Protein AF-A0A953QVL2-F1 (afdb_monomer)

pLDDT: mean 88.39, std 11.57, range [42.38, 97.12]

Structure (mmCIF, N/CA/C/O backbone):
data_AF-A0A953QVL2-F1
#
_entry.id   AF-A0A953QVL2-F1
#
loop_
_atom_site.group_PDB
_atom_site.id
_atom_site.type_symbol
_atom_site.label_atom_id
_atom_site.label_alt_id
_atom_site.label_comp_id
_atom_site.label_asym_id
_atom_site.label_entity_id
_atom_site.label_seq_id
_atom_site.pdbx_PDB_ins_code
_atom_site.Cartn_x
_atom_site.Cartn_y
_atom_site.Cartn_z
_atom_site.occupancy
_atom_site.B_iso_or_equiv
_atom_site.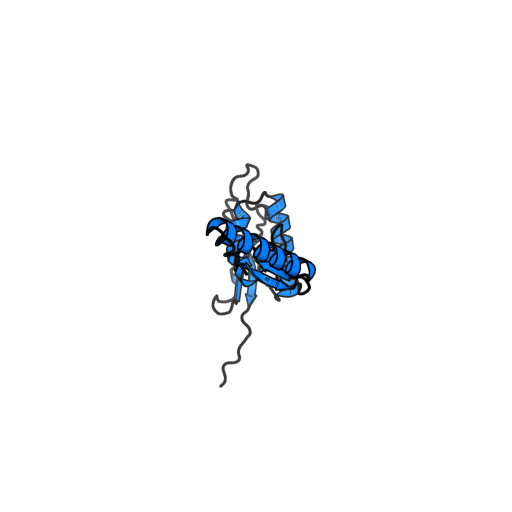auth_seq_id
_atom_site.auth_comp_id
_atom_site.auth_asym_id
_atom_site.auth_atom_id
_atom_site.pdbx_PDB_model_num
ATOM 1 N N . MET A 1 1 ? 40.353 -3.132 -51.275 1.00 43.53 1 MET A N 1
ATOM 2 C CA . MET A 1 1 ? 39.238 -3.347 -50.331 1.00 43.53 1 MET A CA 1
ATOM 3 C C . MET A 1 1 ? 39.776 -3.071 -48.944 1.00 43.53 1 MET A C 1
ATOM 5 O O . MET A 1 1 ? 40.527 -3.889 -48.435 1.00 43.53 1 MET A O 1
ATOM 9 N N . VAL A 1 2 ? 39.510 -1.884 -48.403 1.00 47.72 2 VAL A N 1
ATOM 10 C CA . VAL A 1 2 ? 39.858 -1.557 -47.016 1.00 47.72 2 VAL A CA 1
ATOM 11 C C . VAL A 1 2 ? 38.658 -1.982 -46.181 1.00 47.72 2 VAL A C 1
ATOM 13 O O . VAL A 1 2 ? 37.562 -1.467 -46.386 1.00 47.72 2 VAL A O 1
ATOM 16 N N . LEU A 1 3 ? 38.850 -2.996 -45.342 1.00 50.50 3 LEU A N 1
ATOM 17 C CA . LEU A 1 3 ? 37.897 -3.368 -44.304 1.00 50.50 3 LEU A CA 1
ATOM 18 C C . LEU A 1 3 ? 37.939 -2.235 -43.280 1.00 50.50 3 LEU A C 1
ATOM 20 O O . LEU A 1 3 ? 38.948 -2.060 -42.603 1.00 50.50 3 LEU A O 1
ATOM 24 N N . SER A 1 4 ? 36.905 -1.399 -43.264 1.00 49.31 4 SER A N 1
ATOM 25 C CA . SER A 1 4 ? 36.760 -0.358 -42.254 1.00 49.31 4 SER A CA 1
ATOM 26 C C . SER A 1 4 ? 36.589 -1.030 -40.893 1.00 49.31 4 SER A C 1
ATOM 28 O O . SER A 1 4 ? 35.556 -1.652 -40.652 1.00 49.31 4 SER A O 1
ATOM 30 N N . ASP A 1 5 ? 37.597 -0.911 -40.028 1.00 52.38 5 ASP A N 1
ATOM 31 C CA . ASP A 1 5 ? 37.420 -1.081 -38.586 1.00 52.38 5 ASP A CA 1
ATOM 32 C C . ASP A 1 5 ? 36.458 0.021 -38.136 1.00 52.38 5 ASP A C 1
ATOM 34 O O . ASP A 1 5 ? 36.808 1.206 -38.131 1.00 52.38 5 ASP A O 1
ATOM 38 N N . GLU A 1 6 ? 35.210 -0.340 -37.835 1.00 59.34 6 GLU A N 1
ATOM 39 C CA . GLU A 1 6 ? 34.336 0.581 -37.119 1.00 59.34 6 GLU A CA 1
ATOM 40 C C . GLU A 1 6 ? 34.960 0.838 -35.742 1.00 59.34 6 GLU A C 1
ATOM 42 O O . GLU A 1 6 ? 35.303 -0.124 -35.050 1.00 59.34 6 GLU A O 1
ATOM 47 N N . PRO A 1 7 ? 35.133 2.106 -35.325 1.00 63.28 7 PRO A N 1
ATOM 48 C CA . PRO A 1 7 ? 35.696 2.405 -34.019 1.00 63.28 7 PRO A CA 1
ATOM 49 C C . PRO A 1 7 ? 34.829 1.748 -32.943 1.00 63.28 7 PRO A C 1
ATOM 51 O O . PRO A 1 7 ? 33.617 1.977 -32.885 1.00 63.28 7 PRO A O 1
ATOM 54 N N . GLU A 1 8 ? 35.445 0.907 -32.109 1.00 70.00 8 GLU A N 1
ATOM 55 C CA . GLU A 1 8 ? 34.760 0.282 -30.982 1.00 70.00 8 GLU A CA 1
ATOM 56 C C . GLU A 1 8 ? 34.130 1.380 -30.121 1.00 70.00 8 GLU A C 1
ATOM 58 O O . GLU A 1 8 ? 34.822 2.234 -29.564 1.00 70.00 8 GLU A O 1
ATOM 63 N N . LYS A 1 9 ? 32.793 1.373 -30.046 1.00 72.69 9 LYS A N 1
ATOM 64 C CA . LYS A 1 9 ? 32.033 2.320 -29.225 1.00 72.69 9 LYS A CA 1
ATOM 65 C C . LYS A 1 9 ? 32.580 2.312 -27.809 1.00 72.69 9 LYS A C 1
ATOM 67 O O . LYS A 1 9 ? 32.781 1.237 -27.228 1.00 72.69 9 LYS A O 1
ATOM 72 N N . SER A 1 10 ? 32.762 3.505 -27.249 1.00 87.69 10 SER A N 1
ATOM 73 C CA . SER A 1 10 ? 33.239 3.640 -25.877 1.00 87.69 10 SER A CA 1
ATOM 74 C C . SER A 1 10 ? 32.301 2.895 -24.920 1.00 87.69 10 SER A C 1
ATOM 76 O O . SER A 1 10 ? 31.115 2.686 -25.201 1.00 87.69 10 SER A O 1
ATOM 78 N N . VAL A 1 11 ? 32.831 2.450 -23.780 1.00 89.69 11 VAL A N 1
ATOM 79 C CA . VAL A 1 11 ? 32.036 1.730 -22.771 1.00 89.69 11 VAL A CA 1
ATOM 80 C C . VAL A 1 11 ? 30.793 2.536 -22.374 1.00 89.69 11 VAL A C 1
ATOM 82 O O . VAL A 1 11 ? 29.708 1.964 -22.266 1.00 89.69 11 VAL A O 1
ATOM 85 N N . ASP A 1 12 ? 30.924 3.859 -22.275 1.00 91.88 12 ASP A N 1
ATOM 86 C CA . ASP A 1 12 ? 29.830 4.773 -21.939 1.00 91.88 12 ASP A CA 1
ATOM 87 C C . ASP A 1 12 ? 28.765 4.843 -23.041 1.00 91.88 12 ASP A C 1
ATOM 89 O O . ASP A 1 12 ? 27.567 4.798 -22.762 1.00 91.88 12 ASP A O 1
ATOM 93 N N . GLU A 1 13 ? 29.169 4.881 -24.313 1.00 92.44 13 GLU A N 1
ATOM 94 C CA . GLU A 1 13 ? 28.233 4.852 -25.442 1.00 92.44 13 GLU A CA 1
ATOM 95 C C . GLU A 1 13 ? 27.455 3.536 -25.504 1.00 92.44 13 GLU A C 1
ATOM 97 O O . GLU A 1 13 ? 26.256 3.523 -25.812 1.00 92.44 13 GLU A O 1
ATOM 102 N N . ARG A 1 14 ? 28.127 2.422 -25.198 1.00 93.38 14 ARG A N 1
ATOM 103 C CA . ARG A 1 14 ? 27.502 1.099 -25.121 1.00 93.38 14 ARG A CA 1
ATOM 104 C C . ARG A 1 14 ? 26.505 1.034 -23.970 1.00 93.38 14 ARG A C 1
ATOM 106 O O . ARG A 1 14 ? 25.386 0.572 -24.189 1.00 93.38 14 ARG A O 1
ATOM 113 N N . LEU A 1 15 ? 26.877 1.531 -22.790 1.00 95.31 15 LEU A N 1
ATOM 114 C CA . LEU A 1 15 ? 25.992 1.597 -21.628 1.00 95.31 15 LEU A CA 1
ATOM 115 C C . LEU A 1 15 ? 24.753 2.445 -21.932 1.00 95.31 15 LEU A C 1
ATOM 117 O O . LEU A 1 15 ? 23.635 1.948 -21.827 1.00 95.31 15 LEU A O 1
ATOM 121 N N . ALA A 1 16 ? 24.945 3.664 -22.438 1.00 94.50 16 ALA A N 1
ATOM 122 C CA . ALA A 1 16 ? 23.847 4.558 -22.793 1.00 94.50 16 ALA A CA 1
ATOM 123 C C . ALA A 1 16 ? 22.928 3.955 -23.873 1.00 94.50 16 ALA A C 1
ATOM 125 O O . ALA A 1 16 ? 21.716 4.179 -23.881 1.00 94.50 16 ALA A O 1
ATOM 126 N N . SER A 1 17 ? 23.482 3.175 -24.807 1.00 94.56 17 SER A N 1
ATOM 127 C CA . SER A 1 17 ? 22.683 2.452 -25.800 1.00 94.56 17 SER A CA 1
ATOM 128 C C . SER A 1 17 ? 21.839 1.340 -25.175 1.00 94.56 17 SER A C 1
ATOM 130 O O . SER A 1 17 ? 20.688 1.162 -25.579 1.00 94.56 17 SER A O 1
ATOM 132 N N . ILE A 1 18 ? 22.389 0.597 -24.212 1.00 96.31 18 ILE A N 1
ATOM 133 C CA . ILE A 1 18 ? 21.668 -0.457 -23.487 1.00 96.31 18 ILE A CA 1
ATOM 134 C C . ILE A 1 18 ? 20.555 0.156 -22.634 1.00 96.31 18 ILE A C 1
ATOM 136 O O . ILE A 1 18 ? 19.426 -0.326 -22.688 1.00 96.31 18 ILE A O 1
ATOM 140 N N . GLU A 1 19 ? 20.836 1.242 -21.914 1.00 96.06 19 GLU A N 1
ATOM 141 C CA . GLU A 1 19 ? 19.848 1.963 -21.103 1.00 96.06 19 GLU A CA 1
ATOM 142 C C . GLU A 1 19 ? 18.660 2.426 -21.950 1.00 96.06 19 GLU A C 1
ATOM 144 O O . GLU A 1 19 ? 17.512 2.128 -21.621 1.00 96.06 19 GLU A O 1
ATOM 149 N N . ARG A 1 20 ? 18.916 3.062 -23.104 1.00 96.44 20 ARG A N 1
ATOM 150 C CA . ARG A 1 20 ? 17.849 3.459 -24.040 1.00 96.44 20 ARG A CA 1
ATOM 151 C C . ARG A 1 20 ? 17.048 2.265 -24.556 1.00 96.44 20 ARG A C 1
ATOM 153 O O . ARG A 1 20 ? 15.825 2.351 -24.652 1.00 96.44 20 ARG A O 1
ATOM 160 N N . GLY A 1 21 ? 17.719 1.165 -24.895 1.00 96.50 21 GLY A N 1
ATOM 161 C CA . GLY A 1 21 ? 17.053 -0.059 -25.343 1.00 96.50 21 GLY A CA 1
ATOM 162 C C . GLY A 1 21 ? 16.140 -0.643 -24.265 1.00 96.50 21 GLY A C 1
ATOM 163 O O . GLY A 1 21 ? 15.003 -1.020 -24.546 1.00 96.50 21 GLY A O 1
ATOM 164 N N . LEU A 1 22 ? 16.605 -0.654 -23.018 1.00 94.69 22 LEU A N 1
ATOM 165 C CA . LEU A 1 22 ? 15.849 -1.138 -21.871 1.00 94.69 22 LEU A CA 1
ATOM 166 C C . LEU A 1 22 ? 14.631 -0.251 -21.584 1.00 94.69 22 LEU A C 1
ATOM 168 O O . LEU A 1 22 ? 13.534 -0.778 -21.414 1.00 94.69 22 LEU A O 1
ATOM 172 N N . GLU A 1 23 ? 14.778 1.074 -21.617 1.00 94.62 23 GLU A N 1
ATOM 173 C CA . GLU A 1 23 ? 13.644 1.997 -21.469 1.00 94.62 23 GLU A CA 1
ATOM 174 C C . GLU A 1 23 ? 12.617 1.851 -22.601 1.00 94.62 23 GLU A C 1
ATOM 176 O O . GLU A 1 23 ? 11.410 1.866 -22.350 1.00 94.62 23 GLU A O 1
ATOM 181 N N . HIS A 1 24 ? 13.062 1.608 -23.837 1.00 95.94 24 HIS A N 1
ATOM 182 C CA . HIS A 1 24 ? 12.155 1.326 -24.950 1.00 95.94 24 HIS A CA 1
ATOM 183 C C . HIS A 1 24 ? 11.352 0.034 -24.730 1.00 95.94 24 HIS A C 1
ATOM 185 O O . HIS A 1 24 ? 10.136 0.014 -24.936 1.00 95.94 24 HIS A O 1
ATOM 191 N N . LEU A 1 25 ? 12.002 -1.034 -24.254 1.00 94.81 25 LEU A N 1
ATOM 192 C CA . LEU A 1 25 ? 11.326 -2.290 -23.919 1.00 94.81 25 LEU A CA 1
ATOM 193 C C . LEU A 1 25 ? 10.319 -2.109 -22.775 1.00 94.81 25 LEU A C 1
ATOM 195 O O . LEU A 1 25 ? 9.194 -2.602 -22.872 1.00 94.81 25 LEU A O 1
ATOM 199 N N . LYS A 1 26 ? 10.677 -1.360 -21.723 1.00 92.81 26 LYS A N 1
ATOM 200 C CA . LYS A 1 26 ? 9.756 -1.019 -20.625 1.00 92.81 26 LYS A CA 1
ATOM 201 C C . LYS A 1 26 ? 8.528 -0.264 -21.124 1.00 92.81 26 LYS A C 1
ATOM 203 O O . LYS A 1 26 ? 7.405 -0.610 -20.756 1.00 92.81 26 LYS A O 1
ATOM 208 N N . ALA A 1 27 ? 8.725 0.737 -21.981 1.00 92.81 27 ALA A N 1
ATOM 209 C CA . ALA A 1 27 ? 7.630 1.490 -22.582 1.00 92.81 27 ALA A CA 1
ATOM 210 C C . ALA A 1 27 ? 6.717 0.581 -23.423 1.00 92.81 27 ALA A C 1
ATOM 212 O O . ALA A 1 27 ? 5.493 0.660 -23.306 1.00 92.81 27 ALA A O 1
ATOM 213 N N . GLY A 1 28 ? 7.302 -0.338 -24.200 1.00 94.88 28 GLY A N 1
ATOM 214 C CA . GLY A 1 28 ? 6.565 -1.348 -24.962 1.00 94.88 28 GLY A CA 1
ATOM 215 C C . GLY A 1 28 ? 5.702 -2.257 -24.078 1.00 94.88 28 GLY A C 1
ATOM 216 O O . GLY A 1 28 ? 4.524 -2.459 -24.371 1.00 94.88 28 GLY A O 1
ATOM 217 N N . LEU A 1 29 ? 6.239 -2.743 -22.953 1.00 93.81 29 LEU A N 1
ATOM 218 C CA . LEU A 1 29 ? 5.460 -3.496 -21.957 1.00 93.81 29 LEU A CA 1
ATOM 219 C C . LEU A 1 29 ? 4.295 -2.666 -21.403 1.00 93.81 29 LEU A C 1
ATOM 221 O O . LEU A 1 29 ? 3.176 -3.170 -21.290 1.00 93.81 29 LEU A O 1
ATOM 225 N N . GLY A 1 30 ? 4.531 -1.378 -21.145 1.00 91.81 30 GLY A N 1
ATOM 226 C CA . GLY A 1 30 ? 3.500 -0.433 -20.727 1.00 91.81 30 GLY A CA 1
ATOM 227 C C . GLY A 1 30 ? 2.316 -0.379 -21.698 1.00 91.81 30 GLY A C 1
ATOM 228 O O . GLY A 1 30 ? 1.166 -0.455 -21.255 1.00 91.81 30 GLY A O 1
ATOM 229 N N . VAL A 1 31 ? 2.576 -0.328 -23.011 1.00 93.62 31 VAL A N 1
ATOM 230 C CA . VAL A 1 31 ? 1.539 -0.344 -24.067 1.00 93.62 31 VAL A CA 1
ATOM 231 C C . VAL A 1 31 ? 0.705 -1.627 -24.025 1.00 93.62 31 VAL A C 1
ATOM 233 O O . VAL A 1 31 ? -0.509 -1.574 -24.199 1.00 93.62 31 VAL A O 1
ATOM 236 N N . LEU A 1 32 ? 1.323 -2.764 -23.702 1.00 93.94 32 LEU A N 1
ATOM 237 C CA . LEU A 1 32 ? 0.638 -4.052 -23.529 1.00 93.94 32 LEU A CA 1
ATOM 238 C C . LEU A 1 32 ? -0.121 -4.172 -22.198 1.00 93.94 32 LEU A C 1
ATOM 240 O O . LEU A 1 32 ? -0.607 -5.246 -21.846 1.00 93.94 32 LEU A O 1
ATOM 244 N N . GLY A 1 33 ? -0.211 -3.088 -21.427 1.00 93.62 33 GLY A N 1
ATOM 245 C CA . GLY A 1 33 ? -0.860 -3.111 -20.126 1.00 93.62 33 GLY A CA 1
ATOM 246 C C . GLY A 1 33 ? -0.027 -3.811 -19.057 1.00 93.62 33 GLY A C 1
ATOM 247 O O . GLY A 1 33 ? -0.591 -4.216 -18.051 1.00 93.62 33 GLY A O 1
ATOM 248 N N . ILE A 1 34 ? 1.284 -3.963 -19.235 1.00 95.62 34 ILE A N 1
ATOM 249 C CA . ILE A 1 34 ? 2.172 -4.617 -18.271 1.00 95.62 34 ILE A CA 1
ATOM 250 C C . ILE A 1 34 ? 2.986 -3.542 -17.543 1.00 95.62 34 ILE A C 1
ATOM 252 O O . ILE A 1 34 ? 3.619 -2.702 -18.174 1.00 95.62 34 ILE A O 1
ATOM 256 N N . THR A 1 35 ? 2.967 -3.556 -16.213 1.00 95.19 35 THR A N 1
ATOM 257 C CA . THR A 1 35 ? 3.621 -2.543 -15.370 1.00 95.19 35 THR A CA 1
ATOM 258 C C . THR A 1 35 ? 4.360 -3.216 -14.213 1.00 95.19 35 THR A C 1
ATOM 260 O O . THR A 1 35 ? 3.870 -4.224 -13.696 1.00 95.19 35 THR A O 1
ATOM 263 N N . PRO A 1 36 ? 5.521 -2.691 -13.788 1.00 95.94 36 PRO A N 1
ATOM 264 C CA . PRO A 1 36 ? 6.230 -3.215 -12.634 1.00 95.94 36 PRO A CA 1
ATOM 265 C C . PRO A 1 36 ? 5.596 -2.748 -11.320 1.00 95.94 36 PRO A C 1
ATOM 267 O O . PRO A 1 36 ? 5.089 -1.631 -11.221 1.00 95.94 36 PRO A O 1
ATOM 270 N N . CYS A 1 37 ? 5.683 -3.589 -10.292 1.00 96.75 37 CYS A N 1
ATOM 271 C CA . CYS A 1 37 ? 5.539 -3.145 -8.909 1.00 96.75 37 CYS A CA 1
ATOM 272 C C . CYS A 1 37 ? 6.659 -2.142 -8.591 1.00 96.75 37 CYS A C 1
ATOM 274 O O . CYS A 1 37 ? 7.831 -2.451 -8.821 1.00 96.75 37 CYS A O 1
ATOM 276 N N . SER A 1 38 ? 6.321 -0.973 -8.040 1.00 95.44 38 SER A N 1
ATOM 277 C CA . SER A 1 38 ? 7.288 0.078 -7.690 1.00 95.44 38 SER A CA 1
ATOM 278 C C . SER A 1 38 ? 8.300 -0.371 -6.636 1.00 95.44 38 SER A C 1
ATOM 280 O O . SER A 1 38 ? 9.388 0.190 -6.560 1.00 95.44 38 SER A O 1
ATOM 282 N N . TRP A 1 39 ? 7.971 -1.411 -5.864 1.00 94.88 39 TRP A N 1
ATOM 283 C CA . TRP A 1 39 ? 8.812 -1.919 -4.785 1.00 94.88 39 TRP A CA 1
ATOM 284 C C . TRP A 1 39 ? 9.766 -3.032 -5.218 1.00 94.88 39 TRP A C 1
ATOM 286 O O . TRP A 1 39 ? 10.964 -2.965 -4.966 1.00 94.88 39 TRP A O 1
ATOM 296 N N . CYS A 1 40 ? 9.242 -4.091 -5.842 1.00 96.62 40 CYS A N 1
ATOM 297 C CA . CYS A 1 40 ? 10.031 -5.282 -6.177 1.00 96.62 40 CYS A CA 1
ATOM 298 C C . CYS A 1 40 ? 10.437 -5.362 -7.652 1.00 96.62 40 CYS A C 1
ATOM 300 O O . CYS A 1 40 ? 11.177 -6.266 -8.028 1.00 96.62 40 CYS A O 1
ATOM 302 N N . GLY A 1 41 ? 9.932 -4.467 -8.507 1.00 95.19 41 GLY A N 1
ATOM 303 C CA . GLY A 1 41 ? 10.257 -4.418 -9.935 1.00 95.19 41 GLY A CA 1
ATOM 304 C C . GLY A 1 41 ? 9.663 -5.546 -10.789 1.00 95.19 41 GLY A C 1
ATOM 305 O O . GLY A 1 41 ? 9.787 -5.504 -12.012 1.00 95.19 41 GLY A O 1
ATOM 306 N N . ILE A 1 42 ? 8.998 -6.539 -10.186 1.00 96.38 42 ILE A N 1
ATOM 307 C CA . ILE A 1 42 ? 8.320 -7.618 -10.920 1.00 96.38 42 ILE A CA 1
ATOM 308 C C . ILE A 1 42 ? 7.158 -7.030 -11.726 1.00 96.38 42 ILE A C 1
ATOM 310 O O . ILE A 1 42 ? 6.391 -6.216 -11.212 1.00 96.38 42 ILE A O 1
ATOM 314 N N . TYR A 1 43 ? 7.028 -7.457 -12.982 1.00 95.56 43 TYR A N 1
ATOM 315 C CA . TYR A 1 43 ? 5.997 -6.998 -13.911 1.00 95.56 43 TYR A CA 1
ATOM 316 C C . TYR A 1 43 ? 4.704 -7.798 -13.781 1.00 95.56 43 TYR A C 1
ATOM 318 O O . TYR A 1 43 ? 4.717 -9.027 -13.761 1.00 95.56 43 TYR A O 1
ATOM 326 N N . TYR A 1 44 ? 3.582 -7.082 -13.777 1.00 96.50 44 TYR A N 1
ATOM 327 C CA . TYR A 1 44 ? 2.236 -7.635 -13.696 1.00 96.50 44 TYR A CA 1
ATOM 328 C C . TYR A 1 44 ? 1.349 -7.052 -14.795 1.00 96.50 44 TYR A C 1
ATOM 330 O O . TYR A 1 44 ? 1.583 -5.947 -15.292 1.00 96.50 44 TYR A O 1
ATOM 338 N N . ARG A 1 45 ? 0.302 -7.787 -15.173 1.00 95.00 45 ARG A N 1
ATOM 339 C CA . ARG A 1 45 ? -0.714 -7.304 -16.116 1.00 95.00 45 ARG A CA 1
ATOM 340 C C . ARG A 1 45 ? -1.720 -6.419 -15.384 1.00 95.00 45 ARG A C 1
ATOM 342 O O . ARG A 1 45 ? -2.359 -6.870 -14.445 1.00 95.00 45 ARG A O 1
ATOM 349 N N . ARG A 1 46 ? -1.934 -5.196 -15.868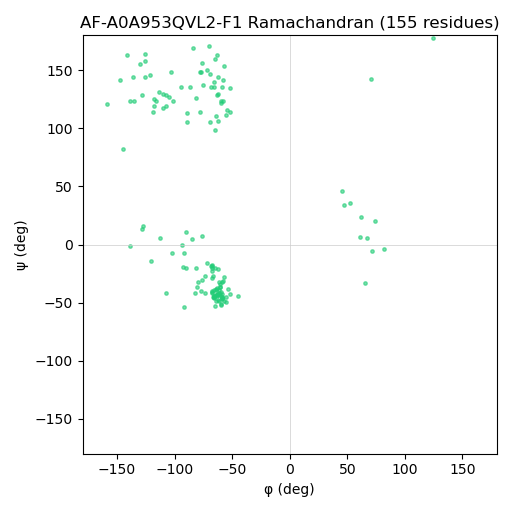 1.00 89.69 46 ARG A N 1
ATOM 350 C CA . ARG A 1 46 ? -2.929 -4.237 -15.350 1.00 89.69 46 ARG A CA 1
ATOM 351 C C . ARG A 1 46 ? -4.374 -4.703 -15.531 1.00 89.69 46 ARG A C 1
ATOM 353 O O . ARG A 1 46 ? -5.258 -4.198 -14.854 1.00 89.69 46 ARG A O 1
ATOM 360 N N . SER A 1 47 ? -4.619 -5.639 -16.448 1.00 91.81 47 SER A N 1
ATOM 361 C CA . SER A 1 47 ? -5.936 -6.254 -16.632 1.00 91.81 47 SER A CA 1
ATOM 362 C C . SER A 1 47 ? -6.316 -7.216 -15.505 1.00 91.81 47 SER A C 1
ATOM 364 O O . SER A 1 47 ? -7.479 -7.591 -15.421 1.00 91.81 47 SER A O 1
ATOM 366 N N . ASP A 1 48 ? -5.353 -7.653 -14.686 1.00 94.25 48 ASP A N 1
ATOM 367 C CA . ASP A 1 48 ? -5.618 -8.426 -13.476 1.00 94.25 48 ASP A CA 1
ATOM 368 C C . ASP A 1 48 ? -5.829 -7.453 -12.302 1.00 94.25 48 ASP A C 1
ATOM 370 O O . ASP A 1 48 ? -4.860 -6.860 -11.813 1.00 94.25 48 ASP A O 1
ATOM 374 N N . PRO A 1 49 ? -7.079 -7.254 -11.845 1.00 91.62 49 PRO A N 1
ATOM 375 C CA . PRO A 1 49 ? -7.379 -6.266 -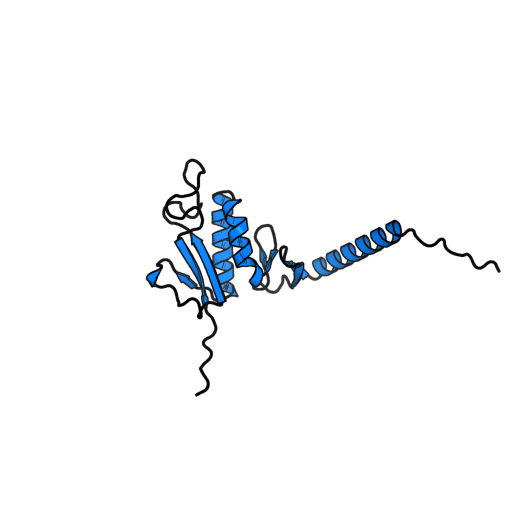10.818 1.00 91.62 49 PRO A CA 1
ATOM 376 C C . PRO A 1 49 ? -6.804 -6.635 -9.443 1.00 91.62 49 PRO A C 1
ATOM 378 O O . PRO A 1 49 ? -6.664 -5.743 -8.612 1.00 91.62 49 PRO A O 1
ATOM 381 N N . GLY A 1 50 ? -6.445 -7.902 -9.196 1.00 94.69 50 GLY A N 1
ATOM 382 C CA . GLY A 1 50 ? -5.811 -8.351 -7.949 1.00 94.69 50 GLY A CA 1
ATOM 383 C C . GLY A 1 50 ? -4.281 -8.343 -7.990 1.00 94.69 50 GLY A C 1
ATOM 384 O O . GLY A 1 50 ? -3.631 -8.568 -6.974 1.00 94.69 50 GLY A O 1
ATOM 385 N N . ALA A 1 51 ? -3.663 -8.083 -9.142 1.00 95.19 51 ALA A N 1
ATOM 386 C CA . ALA A 1 51 ? -2.207 -8.148 -9.248 1.00 95.19 51 ALA A CA 1
ATOM 387 C C . ALA A 1 51 ? -1.506 -6.926 -8.640 1.00 95.19 51 ALA A C 1
ATOM 389 O O . ALA A 1 51 ? -0.460 -7.057 -7.998 1.00 95.19 51 ALA A O 1
ATOM 390 N N . LEU A 1 52 ? -2.069 -5.735 -8.857 1.00 96.56 52 LEU A N 1
ATOM 391 C CA . LEU A 1 52 ? -1.478 -4.466 -8.446 1.00 96.56 52 LEU A CA 1
ATOM 392 C C . LEU A 1 52 ? -2.520 -3.561 -7.796 1.00 96.56 52 LEU A C 1
ATOM 394 O O . LEU A 1 52 ? -3.510 -3.177 -8.418 1.00 96.56 52 LEU A O 1
ATOM 398 N N . PHE A 1 53 ? -2.231 -3.145 -6.571 1.00 96.50 53 PHE A N 1
ATOM 399 C CA . PHE A 1 53 ? -2.887 -2.018 -5.937 1.00 96.50 53 PHE A CA 1
ATOM 400 C C . PHE A 1 53 ? -2.353 -0.711 -6.535 1.00 96.50 53 PHE A C 1
ATOM 402 O O . PHE A 1 53 ? -1.147 -0.572 -6.739 1.00 96.50 53 PHE A O 1
ATOM 409 N N . HIS A 1 54 ? -3.235 0.253 -6.806 1.00 92.81 54 HIS A N 1
ATOM 410 C CA . HIS A 1 54 ? -2.862 1.548 -7.374 1.00 92.81 54 HIS A CA 1
ATOM 411 C C . HIS A 1 54 ? -3.234 2.688 -6.425 1.00 92.81 54 HIS A C 1
ATOM 413 O O . HIS A 1 54 ? -4.411 2.972 -6.223 1.00 92.81 54 HIS A O 1
ATOM 419 N N . CYS A 1 55 ? -2.222 3.376 -5.896 1.00 87.69 55 CYS A N 1
ATOM 420 C CA . CYS A 1 55 ? -2.381 4.591 -5.098 1.00 87.69 55 CYS A CA 1
ATOM 421 C C . CYS A 1 55 ? -1.211 5.542 -5.384 1.00 87.69 55 CYS A C 1
ATOM 423 O O . CYS A 1 55 ? -0.227 5.579 -4.645 1.00 87.69 55 CYS A O 1
ATOM 425 N N . ARG A 1 56 ? -1.308 6.300 -6.488 1.00 87.31 56 ARG A N 1
ATOM 426 C CA . ARG A 1 56 ? -0.227 7.092 -7.133 1.00 87.31 56 ARG A CA 1
ATOM 427 C C . ARG A 1 56 ? 0.917 6.255 -7.720 1.00 87.31 56 ARG A C 1
ATOM 429 O O . ARG A 1 56 ? 1.479 6.634 -8.738 1.00 87.31 56 ARG A O 1
ATOM 436 N N . GLU A 1 57 ? 1.232 5.129 -7.098 1.00 91.69 57 GLU A N 1
ATOM 437 C CA . GLU A 1 57 ? 2.163 4.105 -7.564 1.00 91.69 57 GLU A CA 1
ATOM 438 C C . GLU A 1 57 ? 1.478 2.730 -7.596 1.00 91.69 57 GLU A C 1
ATOM 440 O O . GLU A 1 57 ? 0.407 2.553 -7.007 1.00 91.69 57 GLU A O 1
ATOM 445 N N . PHE A 1 58 ? 2.079 1.772 -8.307 1.00 94.81 58 PHE A N 1
ATOM 446 C CA . PHE A 1 58 ? 1.576 0.403 -8.415 1.00 94.81 58 PHE A CA 1
ATOM 447 C C . PHE A 1 58 ? 2.349 -0.533 -7.491 1.00 94.81 58 PHE A C 1
ATOM 449 O O . PHE A 1 58 ? 3.560 -0.674 -7.634 1.00 94.81 58 PHE A O 1
ATOM 456 N N . VAL A 1 59 ? 1.650 -1.226 -6.595 1.00 97.00 59 VAL A N 1
ATOM 457 C CA . VAL A 1 59 ? 2.258 -2.114 -5.595 1.00 97.00 59 VAL A CA 1
ATOM 458 C C . VAL A 1 59 ? 1.585 -3.476 -5.650 1.00 97.00 59 VAL A C 1
ATOM 460 O O . VAL A 1 59 ? 0.361 -3.566 -5.602 1.00 97.00 59 VAL A O 1
ATOM 463 N N . CYS A 1 60 ? 2.360 -4.553 -5.762 1.00 97.12 60 CYS A N 1
ATOM 464 C CA . CYS A 1 60 ? 1.788 -5.899 -5.772 1.00 97.12 60 CYS A CA 1
ATOM 465 C C . CYS A 1 60 ? 1.378 -6.359 -4.371 1.00 97.12 60 CYS A C 1
ATOM 467 O O . CYS A 1 60 ? 1.948 -5.915 -3.374 1.00 97.12 60 CYS A O 1
ATOM 469 N N . TYR A 1 61 ? 0.442 -7.309 -4.306 1.00 95.69 61 TYR A N 1
ATOM 470 C CA . TYR A 1 61 ? -0.090 -7.880 -3.061 1.00 95.69 61 TYR A CA 1
ATOM 471 C C . TYR A 1 61 ? 0.991 -8.229 -2.024 1.00 95.69 61 TYR A C 1
ATOM 473 O O . TYR A 1 61 ? 0.878 -7.858 -0.861 1.00 95.69 61 TYR A O 1
ATOM 481 N N . ASN A 1 62 ? 2.087 -8.860 -2.450 1.00 95.25 62 ASN A N 1
ATOM 482 C CA . ASN A 1 62 ? 3.165 -9.271 -1.544 1.00 95.25 62 ASN A CA 1
ATOM 483 C C . ASN A 1 62 ? 3.938 -8.090 -0.935 1.00 95.25 62 ASN A C 1
ATOM 485 O O . ASN A 1 62 ? 4.475 -8.206 0.162 1.00 95.25 62 ASN A O 1
ATOM 489 N N . CYS A 1 63 ? 4.010 -6.958 -1.638 1.00 96.31 63 CYS A N 1
ATOM 490 C CA . CYS A 1 63 ? 4.714 -5.763 -1.173 1.00 96.31 63 CYS A CA 1
ATOM 491 C C . CYS A 1 63 ? 3.812 -4.823 -0.366 1.00 96.31 63 CYS A C 1
ATOM 493 O O . CYS A 1 63 ? 4.322 -4.019 0.409 1.00 96.31 63 CYS A O 1
ATOM 495 N N . VAL A 1 64 ? 2.488 -4.932 -0.515 1.00 95.81 64 VAL A N 1
ATOM 496 C CA . VAL A 1 64 ? 1.505 -4.059 0.143 1.00 95.81 64 VAL A CA 1
ATOM 497 C C . VAL A 1 64 ? 1.699 -3.947 1.667 1.00 95.81 64 VAL A C 1
ATOM 499 O O . VAL A 1 64 ? 1.613 -2.822 2.158 1.00 95.81 64 VAL A O 1
ATOM 502 N N . PRO A 1 65 ? 1.982 -5.022 2.439 1.00 93.31 65 PRO A N 1
ATOM 503 C CA . PRO A 1 65 ? 2.150 -4.911 3.888 1.00 93.31 65 PRO A CA 1
ATOM 504 C C . PRO A 1 65 ? 3.270 -3.970 4.302 1.00 93.31 65 PRO A C 1
ATOM 506 O O . PRO A 1 65 ? 3.050 -3.052 5.091 1.00 93.31 65 PRO A O 1
ATOM 509 N N . GLN A 1 66 ? 4.455 -4.174 3.729 1.00 93.94 66 GLN A N 1
ATOM 510 C CA . GLN A 1 66 ? 5.606 -3.324 3.999 1.00 93.94 66 GLN A CA 1
ATOM 511 C C . GLN A 1 66 ? 5.379 -1.919 3.436 1.00 93.94 66 GLN A C 1
ATOM 513 O O . GLN A 1 66 ? 5.646 -0.928 4.112 1.00 93.94 66 GLN A O 1
ATOM 518 N N . TRP A 1 67 ? 4.776 -1.830 2.249 1.00 94.44 67 TRP A N 1
ATOM 519 C CA . TRP A 1 67 ? 4.452 -0.552 1.637 1.00 94.44 67 TRP A CA 1
ATOM 520 C C . TRP A 1 67 ? 3.539 0.316 2.475 1.00 94.44 67 TRP A C 1
ATOM 522 O O . TRP A 1 67 ? 3.816 1.497 2.662 1.00 94.44 67 TRP A O 1
ATOM 532 N N . TRP A 1 68 ? 2.482 -0.254 3.038 1.00 93.19 68 TRP A N 1
ATOM 533 C CA . TRP A 1 68 ? 1.573 0.508 3.876 1.00 93.19 68 TRP A CA 1
ATOM 534 C C . TRP A 1 68 ? 2.245 0.999 5.165 1.00 93.19 68 TRP A C 1
ATOM 536 O O . TRP A 1 68 ? 2.006 2.134 5.592 1.00 93.19 68 TRP A O 1
ATOM 546 N N . LEU A 1 69 ? 3.097 0.168 5.775 1.00 89.75 69 LEU A N 1
ATOM 547 C CA . LEU A 1 69 ? 3.836 0.524 6.987 1.00 89.75 69 LEU A CA 1
ATOM 548 C C . LEU A 1 69 ? 4.762 1.722 6.763 1.00 89.75 69 LEU A C 1
ATOM 550 O O . LEU A 1 69 ? 4.771 2.630 7.595 1.00 89.75 69 LEU A O 1
ATOM 554 N N . ASP A 1 70 ? 5.469 1.751 5.635 1.00 90.94 70 ASP A N 1
ATOM 555 C CA . ASP A 1 70 ? 6.409 2.828 5.320 1.00 90.94 70 ASP A CA 1
ATOM 556 C C . ASP A 1 70 ? 5.690 4.069 4.777 1.00 90.94 70 ASP A C 1
ATOM 558 O O . ASP A 1 70 ? 6.046 5.197 5.112 1.00 90.94 70 ASP A O 1
ATOM 562 N N . ARG A 1 71 ? 4.626 3.886 3.985 1.00 90.06 71 ARG A N 1
ATOM 563 C CA . ARG A 1 71 ? 3.947 4.990 3.300 1.00 90.06 71 ARG A CA 1
ATOM 564 C C . ARG A 1 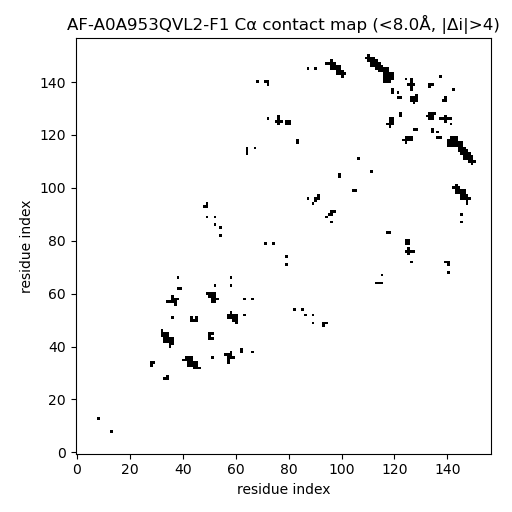71 ? 2.946 5.735 4.176 1.00 90.06 71 ARG A C 1
ATOM 566 O O . ARG A 1 71 ? 2.865 6.960 4.108 1.00 90.06 71 ARG A O 1
ATOM 573 N N . SER A 1 72 ? 2.159 5.028 4.987 1.00 89.38 72 SER A N 1
ATOM 574 C CA . SER A 1 72 ? 1.053 5.630 5.753 1.00 89.38 72 SER A CA 1
ATOM 575 C C . SER A 1 72 ? 1.440 6.776 6.710 1.00 89.38 72 SER A C 1
ATOM 577 O O . SER A 1 72 ? 0.612 7.680 6.880 1.00 89.38 72 SER A O 1
ATOM 579 N N . PRO A 1 73 ? 2.648 6.823 7.316 1.00 85.25 73 PRO A N 1
ATOM 580 C CA . PRO A 1 73 ? 3.066 7.946 8.157 1.00 85.25 73 PRO A CA 1
ATOM 581 C C . PRO A 1 73 ? 3.418 9.212 7.362 1.00 85.25 73 PRO A C 1
ATOM 583 O O . PRO A 1 73 ? 3.299 10.315 7.896 1.00 85.25 73 PRO A O 1
ATOM 586 N N . GLU A 1 74 ? 3.844 9.065 6.105 1.00 88.25 74 GLU A N 1
ATOM 587 C CA . GLU A 1 74 ? 4.259 10.175 5.234 1.00 88.25 74 GLU A CA 1
ATOM 588 C C . GLU A 1 74 ? 3.074 10.894 4.581 1.00 88.25 74 GLU A C 1
ATOM 590 O O . GLU A 1 74 ? 3.193 12.031 4.120 1.00 88.25 74 GLU A O 1
ATOM 595 N N . LEU A 1 75 ? 1.917 10.235 4.525 1.00 88.12 75 LEU A N 1
ATOM 596 C CA . LEU A 1 75 ? 0.723 10.782 3.898 1.00 88.12 75 LEU A CA 1
ATOM 597 C C . LEU A 1 75 ? 0.115 11.922 4.730 1.00 88.12 75 LEU A C 1
ATOM 599 O O . LEU A 1 75 ? 0.187 11.969 5.966 1.00 88.12 75 LEU A O 1
ATOM 603 N N . SER A 1 76 ? -0.531 12.861 4.039 1.00 88.44 76 SER A N 1
ATOM 604 C CA . SER A 1 76 ? -1.467 13.795 4.672 1.00 88.44 76 SER A CA 1
ATOM 605 C C . SER A 1 76 ? -2.661 13.026 5.259 1.00 88.44 76 SER A C 1
ATOM 607 O O . SER A 1 76 ? -2.881 11.864 4.918 1.00 88.44 76 SER A O 1
ATOM 609 N N . ALA A 1 77 ? -3.428 13.656 6.154 1.00 86.50 77 ALA A N 1
ATOM 610 C CA . ALA A 1 77 ? -4.616 13.028 6.740 1.00 86.50 77 ALA A CA 1
ATOM 611 C C . ALA A 1 77 ? -5.596 12.549 5.649 1.00 86.50 77 ALA A C 1
ATOM 613 O O . ALA A 1 77 ? -5.969 11.376 5.628 1.00 86.50 77 ALA A O 1
ATOM 614 N N . ASP A 1 78 ? -5.911 13.428 4.695 1.00 89.31 78 ASP A N 1
ATOM 615 C CA . ASP A 1 78 ? -6.840 13.143 3.597 1.00 89.31 78 ASP A CA 1
ATOM 616 C C . ASP A 1 78 ? -6.301 12.064 2.652 1.00 89.31 78 ASP A C 1
ATOM 618 O O . ASP A 1 78 ? -7.019 11.134 2.274 1.00 89.31 78 ASP A O 1
ATOM 622 N N . ASP A 1 79 ? -5.016 12.151 2.283 1.00 91.19 79 ASP A N 1
ATOM 623 C CA . ASP A 1 79 ? -4.398 11.158 1.403 1.00 91.19 79 ASP A CA 1
ATOM 624 C C . ASP A 1 79 ? -4.353 9.782 2.061 1.00 91.19 79 ASP A C 1
ATOM 626 O O . ASP A 1 79 ? -4.605 8.782 1.389 1.00 91.19 79 ASP A O 1
ATOM 630 N N . ARG A 1 80 ? -4.073 9.723 3.366 1.00 90.81 80 ARG A N 1
ATOM 631 C CA . ARG A 1 80 ? -4.080 8.479 4.130 1.00 90.81 80 ARG A CA 1
ATOM 632 C C . ARG A 1 80 ? -5.475 7.876 4.188 1.00 90.81 80 ARG A C 1
ATOM 634 O O . ARG A 1 80 ? -5.619 6.696 3.890 1.00 90.81 80 ARG A O 1
ATOM 641 N N . GLN A 1 81 ? -6.494 8.665 4.525 1.00 89.75 81 GLN A N 1
ATOM 642 C CA . GLN A 1 81 ? -7.870 8.177 4.614 1.00 89.75 81 GLN A CA 1
ATOM 643 C C . GLN A 1 81 ? -8.367 7.659 3.254 1.00 89.75 81 GLN A C 1
ATOM 645 O O . GLN A 1 81 ? -9.048 6.632 3.184 1.00 89.75 81 GLN A O 1
ATOM 650 N N . ARG A 1 82 ? -8.007 8.338 2.153 1.00 92.12 82 ARG A N 1
ATOM 651 C CA . ARG A 1 82 ? -8.300 7.871 0.789 1.00 92.12 82 ARG A CA 1
ATOM 652 C C . ARG A 1 82 ? -7.568 6.564 0.476 1.00 92.12 82 ARG A C 1
ATOM 654 O O . ARG A 1 82 ? -8.226 5.594 0.104 1.00 92.12 82 ARG A O 1
ATOM 661 N N . ALA A 1 83 ? -6.248 6.529 0.673 1.00 93.12 83 ALA A N 1
ATOM 662 C CA . ALA A 1 83 ? -5.412 5.363 0.392 1.00 93.12 83 ALA A CA 1
ATOM 663 C C . ALA A 1 83 ? -5.858 4.134 1.194 1.00 93.12 83 ALA A C 1
ATOM 665 O O . ALA A 1 83 ? -5.969 3.044 0.644 1.00 93.12 83 ALA A O 1
ATOM 666 N N . GLU A 1 84 ? -6.186 4.310 2.473 1.00 93.31 84 GLU A N 1
ATOM 667 C CA . GLU A 1 84 ? -6.657 3.234 3.341 1.00 93.31 84 GLU A CA 1
ATOM 668 C C . GLU A 1 84 ? -7.990 2.646 2.861 1.00 93.31 84 GLU A C 1
ATOM 670 O O . GLU A 1 84 ? -8.167 1.427 2.812 1.00 93.31 84 GLU A O 1
ATOM 675 N N . ARG A 1 85 ? -8.936 3.511 2.477 1.00 92.38 85 ARG A N 1
ATOM 676 C CA . ARG A 1 85 ? -10.250 3.097 1.971 1.00 92.38 85 ARG A CA 1
ATOM 677 C C . ARG A 1 85 ? -10.125 2.315 0.667 1.00 92.38 85 ARG A C 1
ATOM 679 O O . ARG A 1 85 ? -10.802 1.302 0.492 1.00 92.38 85 ARG A O 1
ATOM 686 N N . GLU A 1 86 ? -9.274 2.787 -0.239 1.00 94.94 86 GLU A N 1
ATOM 687 C CA . GLU A 1 86 ? -8.980 2.117 -1.507 1.00 94.94 86 GLU A CA 1
ATOM 688 C C . GLU A 1 86 ? -8.276 0.779 -1.274 1.00 94.94 86 GLU A C 1
ATOM 690 O O . GLU A 1 86 ? -8.704 -0.232 -1.831 1.00 94.94 86 GLU A O 1
ATOM 695 N N . LEU A 1 87 ? -7.276 0.750 -0.390 1.00 95.31 87 LEU A N 1
ATOM 696 C CA . LEU A 1 87 ? -6.530 -0.454 -0.040 1.00 95.31 87 LEU A CA 1
ATOM 697 C C . LEU A 1 87 ? -7.437 -1.524 0.569 1.00 95.31 87 LEU A C 1
ATOM 699 O O . LEU A 1 87 ? -7.431 -2.672 0.128 1.00 95.31 87 LEU A O 1
ATOM 703 N N . ARG A 1 88 ? -8.271 -1.147 1.545 1.00 94.56 88 ARG A N 1
ATOM 704 C CA . ARG A 1 88 ? -9.240 -2.059 2.161 1.00 94.56 88 ARG A CA 1
ATOM 705 C C . ARG A 1 88 ? -10.201 -2.620 1.119 1.00 94.56 88 ARG A C 1
ATOM 707 O O . ARG A 1 88 ? -10.418 -3.826 1.088 1.00 94.56 88 ARG A O 1
ATOM 714 N N . ARG A 1 89 ? -10.762 -1.769 0.253 1.00 95.56 89 ARG A N 1
ATOM 715 C CA . ARG A 1 89 ? -11.675 -2.213 -0.811 1.00 95.56 89 ARG A CA 1
ATOM 716 C C . ARG A 1 89 ? -10.993 -3.210 -1.742 1.00 95.56 89 ARG A C 1
ATOM 718 O O . ARG A 1 89 ? -11.596 -4.229 -2.067 1.00 95.56 89 ARG A O 1
ATOM 725 N N . TRP A 1 90 ? -9.766 -2.916 -2.160 1.00 96.81 90 TRP A N 1
ATOM 726 C CA . TRP A 1 90 ? -8.990 -3.763 -3.056 1.00 96.81 90 TRP A CA 1
ATOM 727 C C . TRP A 1 90 ? -8.702 -5.138 -2.433 1.00 96.81 90 TRP A C 1
ATOM 729 O O . TRP A 1 90 ? -9.011 -6.160 -3.042 1.00 96.81 90 TRP A O 1
ATOM 739 N N . LEU A 1 91 ? -8.238 -5.171 -1.179 1.00 96.69 91 LEU A N 1
ATOM 740 C CA . LEU A 1 91 ? -7.982 -6.409 -0.433 1.00 96.69 91 LEU A CA 1
ATOM 741 C C . LEU A 1 91 ? -9.248 -7.254 -0.232 1.00 96.69 91 LEU A C 1
ATOM 743 O O . LEU A 1 91 ? -9.223 -8.465 -0.434 1.00 96.69 91 LEU A O 1
ATOM 747 N N . VAL A 1 92 ? -10.373 -6.631 0.124 1.00 96.00 92 VAL A N 1
ATOM 748 C CA . VAL A 1 92 ? -11.651 -7.344 0.293 1.00 96.00 92 VAL A CA 1
ATOM 749 C C . VAL A 1 92 ? -12.140 -7.910 -1.044 1.00 96.00 92 VAL A C 1
ATOM 751 O O . VAL A 1 92 ? -12.540 -9.068 -1.116 1.00 96.00 92 VAL A O 1
ATOM 754 N N . SER A 1 93 ? -12.087 -7.109 -2.112 1.00 96.38 93 SER A N 1
ATOM 755 C CA . SER A 1 93 ? -12.690 -7.465 -3.405 1.00 96.38 93 SER A CA 1
ATOM 756 C C . SER A 1 93 ? -11.875 -8.487 -4.195 1.00 96.38 93 SER A C 1
ATOM 758 O O . SER A 1 93 ? -12.452 -9.252 -4.964 1.00 96.38 93 SER A O 1
ATOM 760 N N . HIS A 1 94 ? -10.548 -8.492 -4.033 1.00 96.50 94 HIS A N 1
ATOM 761 C CA . HIS A 1 94 ? -9.645 -9.291 -4.871 1.00 96.50 94 HIS A CA 1
ATOM 762 C C . HIS A 1 94 ? -8.804 -10.310 -4.097 1.00 96.50 94 HIS A C 1
ATOM 764 O O . HIS A 1 94 ? -8.254 -11.219 -4.711 1.00 96.50 94 HIS A O 1
ATOM 770 N N . HIS A 1 95 ? -8.725 -10.197 -2.768 1.00 95.12 95 HIS A N 1
ATOM 771 C CA . HIS A 1 95 ? -7.931 -11.092 -1.918 1.00 95.12 95 HIS A CA 1
ATOM 772 C C . HIS A 1 95 ? -8.728 -11.681 -0.750 1.00 95.12 95 HIS A C 1
ATOM 774 O O . HIS A 1 95 ? -8.135 -12.241 0.167 1.00 95.12 95 HIS A O 1
ATOM 780 N N . HIS A 1 96 ? -10.062 -11.559 -0.777 1.00 93.69 96 HIS A N 1
ATOM 781 C CA . HIS A 1 96 ? -10.968 -12.098 0.243 1.00 93.69 96 HIS A CA 1
ATOM 782 C C . HIS A 1 96 ? -10.593 -11.685 1.672 1.00 93.69 96 HIS A C 1
ATOM 784 O O . HIS A 1 96 ? -10.730 -12.461 2.616 1.00 93.69 96 HIS A O 1
ATOM 790 N N . ALA A 1 97 ? -10.090 -10.459 1.828 1.00 95.81 97 ALA A N 1
ATOM 791 C CA . ALA A 1 97 ? -9.711 -9.965 3.137 1.00 95.81 97 ALA A CA 1
ATOM 792 C C . ALA A 1 97 ? -10.931 -9.719 4.037 1.00 95.81 97 ALA A C 1
ATOM 794 O O . ALA A 1 97 ? -11.984 -9.267 3.586 1.00 95.81 97 ALA A O 1
ATOM 795 N N . GLU A 1 98 ? -10.744 -9.935 5.334 1.00 95.00 98 GLU A N 1
ATOM 796 C CA . GLU A 1 98 ? -11.692 -9.603 6.393 1.00 95.00 98 GLU A CA 1
ATOM 797 C C . GLU A 1 98 ? -11.243 -8.340 7.132 1.00 95.00 98 GLU A C 1
ATOM 799 O O . GLU A 1 98 ? -10.049 -8.076 7.290 1.00 95.00 9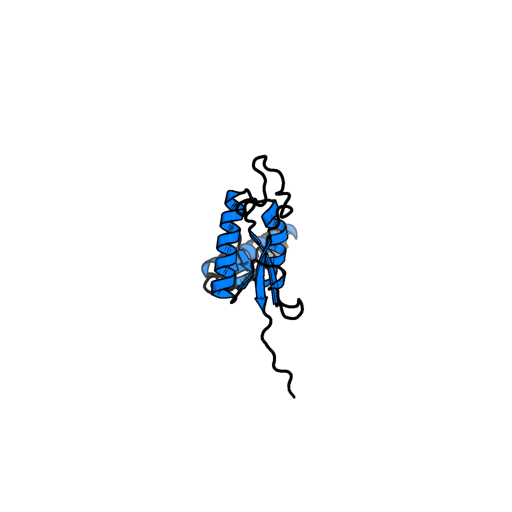8 GLU A O 1
ATOM 804 N N . VAL A 1 99 ? -12.211 -7.559 7.616 1.00 93.75 99 VAL A N 1
ATOM 805 C CA . VAL A 1 99 ? -11.963 -6.350 8.409 1.00 93.75 99 VAL A CA 1
ATOM 806 C C . VAL A 1 99 ? -12.399 -6.613 9.843 1.00 93.75 99 VAL A C 1
ATOM 808 O O . VAL A 1 99 ? -13.576 -6.844 10.106 1.00 93.75 99 VAL A O 1
ATOM 811 N N . ILE A 1 100 ? -11.450 -6.555 10.770 1.00 92.50 100 ILE A N 1
ATOM 812 C CA . ILE A 1 100 ? -11.636 -6.915 12.172 1.00 92.50 100 ILE A CA 1
ATOM 813 C C . ILE A 1 100 ? -11.391 -5.674 13.028 1.00 92.50 100 ILE A C 1
ATOM 815 O O . ILE A 1 100 ? -10.308 -5.096 13.002 1.00 92.50 100 ILE A O 1
ATOM 819 N N . GLY A 1 101 ? -12.404 -5.240 13.779 1.00 87.81 101 GLY A N 1
ATOM 820 C CA . GLY A 1 101 ? -12.323 -4.049 14.636 1.00 87.81 101 GLY A CA 1
ATOM 821 C C . GLY A 1 101 ? -11.907 -4.334 16.081 1.00 87.81 101 GLY A C 1
ATOM 822 O O . GLY A 1 101 ? -11.463 -3.428 16.780 1.00 87.81 101 GLY A O 1
ATOM 823 N N . LYS A 1 102 ? -12.041 -5.582 16.543 1.00 86.75 102 LYS A N 1
ATOM 824 C CA . LYS A 1 102 ? -11.721 -5.984 17.918 1.00 86.75 102 LYS A CA 1
ATOM 825 C C . LYS A 1 102 ? -10.533 -6.932 17.915 1.00 86.75 102 LYS A C 1
ATOM 827 O O . LYS A 1 102 ? -10.530 -7.924 17.197 1.00 86.75 102 LYS A O 1
ATOM 832 N N . SER A 1 103 ? -9.544 -6.660 18.761 1.00 84.81 103 SER A N 1
ATOM 833 C CA . SER A 1 103 ? -8.334 -7.487 18.842 1.00 84.81 103 SER A CA 1
ATOM 834 C C . SER A 1 103 ? -8.624 -8.933 19.249 1.00 84.81 103 SER A C 1
ATOM 836 O O . SER A 1 103 ? -7.924 -9.827 18.791 1.00 84.81 103 SER A O 1
ATOM 838 N N . GLY A 1 104 ? -9.653 -9.167 20.073 1.00 88.31 104 GLY A N 1
ATOM 839 C CA . GLY A 1 104 ? -10.065 -10.509 20.501 1.00 88.31 104 GLY A CA 1
ATOM 840 C C . GLY A 1 104 ? -10.643 -11.383 19.385 1.00 88.31 104 GLY A C 1
ATOM 841 O O . GLY A 1 104 ? -10.672 -12.598 19.537 1.00 88.31 104 GLY A O 1
ATOM 842 N N . ASP A 1 105 ? -11.045 -10.780 18.264 1.00 90.25 105 ASP A N 1
ATOM 843 C CA . ASP A 1 105 ? -11.599 -11.492 17.107 1.00 90.25 105 ASP A CA 1
ATOM 844 C C . ASP A 1 105 ? -10.506 -11.833 16.072 1.00 90.25 105 ASP A C 1
ATOM 846 O O . ASP A 1 105 ? -10.788 -12.422 15.026 1.00 90.25 105 ASP A O 1
ATOM 850 N N . LEU A 1 106 ? -9.248 -11.444 16.329 1.00 89.56 106 LEU A N 1
ATOM 851 C CA . LEU A 1 106 ? -8.135 -11.737 15.432 1.00 89.56 106 LEU A CA 1
ATOM 852 C C . LEU A 1 106 ? -7.820 -13.239 15.406 1.00 89.56 106 LEU A C 1
ATOM 854 O O . LEU A 1 106 ? -7.679 -13.851 16.464 1.00 89.56 106 LEU A O 1
ATOM 858 N N . PRO A 1 107 ? -7.605 -13.819 14.214 1.00 90.25 107 PRO A N 1
ATOM 859 C CA . PRO A 1 107 ? -7.116 -15.186 14.093 1.00 90.25 107 PRO A CA 1
ATOM 860 C C . PRO A 1 107 ? -5.702 -15.337 14.655 1.00 90.25 107 PRO A C 1
ATOM 862 O O . PRO A 1 107 ? -4.940 -14.367 14.742 1.00 90.25 107 PRO A O 1
ATOM 865 N N . GLU A 1 108 ? -5.341 -16.580 14.967 1.00 90.50 108 GLU A N 1
ATOM 866 C CA . GLU A 1 108 ? -3.968 -16.941 15.316 1.00 90.50 108 GLU A CA 1
ATOM 867 C C . GLU A 1 108 ? -3.004 -16.573 14.164 1.00 90.50 108 GLU A C 1
ATOM 869 O O . GLU A 1 108 ? -3.382 -16.688 12.993 1.00 90.50 108 GLU A O 1
ATOM 874 N N . PRO A 1 109 ? -1.779 -16.084 14.453 1.00 87.38 109 PRO A N 1
ATOM 875 C CA . PRO A 1 109 ? -0.870 -15.567 13.425 1.00 87.38 109 PRO A CA 1
ATOM 876 C C . PRO A 1 109 ? -0.492 -16.562 12.321 1.00 87.38 109 PRO A C 1
ATOM 878 O O . PRO A 1 109 ? -0.273 -16.154 11.187 1.00 87.38 109 PRO A O 1
ATOM 881 N N . ASP A 1 110 ? -0.419 -17.850 12.644 1.00 88.88 110 ASP A N 1
ATOM 882 C CA . ASP A 1 110 ? -0.144 -18.954 11.718 1.00 88.8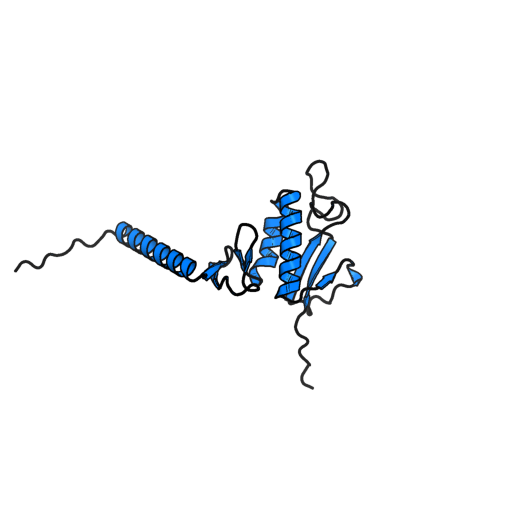8 110 ASP A CA 1
ATOM 883 C C . ASP A 1 110 ? -1.276 -19.189 10.705 1.00 88.88 110 ASP A C 1
ATOM 885 O O . ASP A 1 110 ? -1.045 -19.727 9.624 1.00 88.88 110 ASP A O 1
ATOM 889 N N . ARG A 1 111 ? -2.487 -18.711 11.005 1.00 89.25 111 ARG A N 1
ATOM 890 C CA . ARG A 1 111 ? -3.652 -18.769 10.110 1.00 89.25 111 ARG A CA 1
ATOM 891 C C . ARG A 1 111 ? -3.784 -17.546 9.207 1.00 89.25 111 ARG A C 1
ATOM 893 O O . 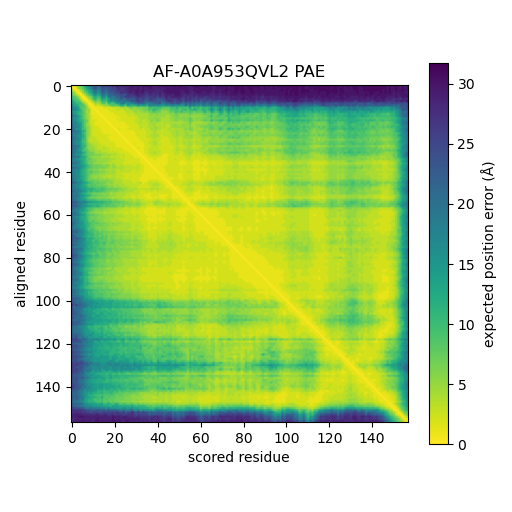ARG A 1 111 ? -4.834 -17.359 8.592 1.00 89.25 111 ARG A O 1
ATOM 900 N N . LEU A 1 112 ? -2.773 -16.682 9.138 1.00 91.06 112 LEU A N 1
ATOM 901 C CA . LEU A 1 112 ? -2.817 -15.430 8.381 1.00 91.06 112 LEU A CA 1
ATOM 902 C C . LEU A 1 112 ? -1.758 -15.418 7.272 1.00 91.06 112 LEU A C 1
ATOM 904 O O . LEU A 1 112 ? -0.568 -15.543 7.539 1.00 91.06 112 LEU A O 1
ATOM 908 N N . LEU A 1 113 ? -2.180 -15.177 6.027 1.00 91.81 113 LEU A N 1
ATOM 909 C CA . LEU A 1 113 ? -1.270 -14.838 4.920 1.00 91.81 113 LEU A CA 1
ATOM 910 C C . LEU A 1 113 ? -0.853 -13.372 4.965 1.00 91.81 113 LEU A C 1
ATOM 912 O O . LEU A 1 113 ? 0.238 -13.008 4.535 1.00 91.81 113 LEU A O 1
ATOM 916 N N . MET A 1 114 ? -1.755 -12.517 5.439 1.00 92.69 114 MET A N 1
ATOM 917 C CA . MET A 1 114 ? -1.530 -11.086 5.531 1.00 92.69 114 MET A CA 1
ATOM 918 C C . MET A 1 114 ? -2.263 -10.522 6.738 1.00 92.69 114 MET A C 1
ATOM 920 O O . MET A 1 114 ? -3.402 -10.890 7.024 1.00 92.69 114 MET A O 1
ATOM 924 N N . LYS A 1 115 ? -1.618 -9.567 7.406 1.00 92.44 115 LYS A N 1
ATOM 925 C CA . LYS A 1 115 ? -2.222 -8.737 8.442 1.00 92.44 115 LYS A CA 1
ATOM 926 C C . LYS A 1 115 ? -1.750 -7.302 8.274 1.00 92.44 115 LYS A C 1
ATOM 928 O O . LYS A 1 115 ? -0.556 -7.024 8.316 1.00 92.44 115 LYS A O 1
ATOM 933 N N . LEU A 1 116 ? -2.703 -6.396 8.132 1.00 92.62 116 LEU A N 1
ATOM 934 C CA . LEU A 1 116 ? -2.495 -4.959 8.028 1.00 92.62 116 LEU A CA 1
ATOM 935 C C . LEU A 1 116 ? -3.251 -4.249 9.139 1.00 92.62 116 LEU A C 1
ATOM 937 O O . LEU A 1 116 ? -4.337 -4.677 9.521 1.00 92.62 116 LEU A O 1
ATOM 941 N N . VAL A 1 117 ? -2.687 -3.155 9.643 1.00 91.38 117 VAL A N 1
ATOM 942 C CA . VAL A 1 117 ? -3.359 -2.271 10.601 1.00 91.38 117 VAL A CA 1
ATOM 943 C C . VAL A 1 117 ? -3.737 -0.981 9.884 1.00 91.38 117 VAL A C 1
ATOM 945 O O . VAL A 1 117 ? -2.920 -0.362 9.206 1.00 91.38 117 VAL A O 1
ATOM 948 N N . THR A 1 118 ? -4.999 -0.610 10.016 1.00 90.88 118 THR A N 1
ATOM 949 C CA . THR A 1 118 ? -5.673 0.507 9.350 1.00 90.88 118 THR A CA 1
ATOM 950 C C . THR A 1 118 ? -6.627 1.153 10.349 1.00 90.88 118 THR A C 1
ATOM 952 O O . THR A 1 118 ? -6.959 0.523 11.346 1.00 90.88 118 THR A O 1
ATOM 955 N N . GLY A 1 119 ? -7.092 2.371 10.101 1.00 86.25 119 GLY A N 1
ATOM 956 C CA . GLY A 1 119 ? -8.288 2.945 10.713 1.00 86.25 119 GLY A CA 1
ATOM 957 C C . GLY A 1 119 ? -8.147 3.275 12.190 1.00 86.25 119 GLY A C 1
ATOM 958 O O . GLY A 1 119 ? -7.524 2.557 12.948 1.00 86.25 119 GLY A O 1
ATOM 959 N N . CYS A 1 120 ? -8.733 4.364 12.657 1.00 89.00 120 CYS A N 1
ATOM 960 C CA . CYS A 1 120 ? -8.818 4.621 14.092 1.00 89.00 120 CYS A CA 1
ATOM 961 C C . CYS A 1 120 ? -9.953 5.598 14.333 1.00 89.00 120 CYS A C 1
ATOM 963 O O . CYS A 1 120 ? -9.916 6.706 13.805 1.00 89.00 120 CYS A O 1
ATOM 965 N N . GLU A 1 121 ? -10.940 5.195 15.130 1.00 86.31 121 GLU A N 1
ATOM 966 C CA . GLU A 1 121 ? -12.123 6.019 15.400 1.00 86.31 121 GLU A CA 1
ATOM 967 C C . GLU A 1 121 ? -11.747 7.350 16.064 1.00 86.31 121 GLU A C 1
ATOM 969 O O . GLU A 1 121 ? -12.287 8.391 15.709 1.00 86.31 121 GLU A O 1
ATOM 974 N N . GLN A 1 122 ? -10.739 7.350 16.945 1.00 87.81 122 GLN A N 1
ATOM 975 C CA . GLN A 1 122 ? -10.302 8.555 17.666 1.00 87.81 122 GLN A CA 1
ATOM 976 C C . GLN A 1 122 ? -9.652 9.621 16.780 1.00 87.81 122 GLN A C 1
ATOM 978 O O . GLN A 1 122 ? -9.528 10.770 17.194 1.00 87.81 122 GLN A O 1
ATOM 983 N N . CYS A 1 123 ? -9.199 9.261 15.579 1.00 88.12 123 CYS A N 1
ATOM 984 C CA . CYS A 1 123 ? -8.622 10.217 14.635 1.00 88.12 123 CYS A CA 1
ATOM 985 C C . CYS A 1 123 ? -9.264 10.148 13.247 1.00 88.12 123 CYS A C 1
ATOM 987 O O . CYS A 1 123 ? -8.664 10.632 12.290 1.00 88.12 123 CYS A O 1
ATOM 989 N N . ASP A 1 124 ? -10.435 9.517 13.127 1.00 86.56 124 ASP A N 1
ATOM 990 C CA . ASP A 1 124 ? -11.127 9.260 11.857 1.00 86.56 124 ASP A CA 1
ATOM 991 C C . ASP A 1 124 ? -10.193 8.716 10.753 1.00 86.56 124 ASP A C 1
ATOM 993 O O . ASP A 1 124 ? -10.145 9.195 9.622 1.00 86.56 124 ASP A O 1
ATOM 997 N N . ALA A 1 125 ? -9.361 7.734 11.121 1.00 85.75 125 ALA A N 1
ATOM 998 C CA . ALA A 1 125 ? -8.347 7.108 10.261 1.00 85.75 125 ALA A CA 1
ATOM 999 C C . ALA A 1 125 ? -7.241 8.040 9.712 1.00 85.75 125 ALA A C 1
ATOM 1001 O O . ALA A 1 125 ? -6.378 7.591 8.956 1.00 85.75 125 ALA A O 1
ATOM 1002 N N . SER A 1 126 ? -7.178 9.304 10.140 1.00 84.88 126 SER A N 1
ATOM 1003 C CA . SER A 1 126 ? -6.105 10.230 9.739 1.00 84.88 126 SER A CA 1
ATOM 1004 C C . SER A 1 126 ? -4.730 9.841 10.292 1.00 84.88 126 SER A C 1
ATOM 1006 O O . SER A 1 126 ? -3.698 10.264 9.769 1.00 84.88 126 SER A O 1
ATOM 1008 N N . GLY A 1 127 ? -4.699 9.071 11.385 1.00 86.19 127 GLY A N 1
ATOM 1009 C CA . GLY A 1 127 ? -3.490 8.766 12.148 1.00 86.19 127 GLY A CA 1
ATOM 1010 C C . GLY A 1 127 ? -2.882 9.982 12.859 1.00 86.19 127 GLY A C 1
ATOM 1011 O O . GLY A 1 127 ? -1.811 9.858 13.458 1.00 86.19 127 GLY A O 1
ATOM 1012 N N . LYS A 1 128 ? -3.541 11.147 12.816 1.00 86.62 128 LYS A N 1
ATOM 1013 C CA . LYS A 1 128 ? -3.016 12.418 13.319 1.00 86.62 128 LYS A CA 1
ATOM 1014 C C . LYS A 1 128 ? -3.968 13.071 14.323 1.00 86.62 128 LYS A C 1
ATOM 1016 O O . LYS A 1 128 ? -5.155 12.771 14.369 1.00 86.62 128 LYS A O 1
ATOM 1021 N N . THR A 1 129 ? -3.434 13.945 15.167 1.00 85.81 129 THR A N 1
ATOM 1022 C CA . THR A 1 129 ? -4.218 14.861 16.003 1.00 85.81 129 THR A CA 1
ATOM 1023 C C . THR A 1 129 ? -4.591 16.108 15.202 1.00 85.81 129 THR A C 1
ATOM 1025 O O . THR A 1 129 ? -4.024 16.364 14.140 1.00 85.81 129 THR A O 1
ATOM 1028 N N . TYR A 1 130 ? -5.491 16.940 15.736 1.00 80.94 130 TYR A N 1
ATOM 1029 C CA . TYR A 1 130 ? -5.828 18.238 15.133 1.00 80.94 130 TYR A CA 1
ATOM 1030 C C . TYR A 1 130 ? -4.600 19.156 14.962 1.00 80.94 130 TYR A C 1
ATOM 1032 O O . TYR A 1 130 ? -4.560 19.976 14.052 1.00 80.94 130 TYR A O 1
ATOM 1040 N N . ALA A 1 131 ? -3.585 18.999 15.819 1.00 84.56 131 ALA A N 1
ATOM 1041 C CA . ALA A 1 131 ? -2.324 19.737 15.762 1.00 84.56 131 ALA A CA 1
ATOM 1042 C C . ALA A 1 131 ? -1.294 19.110 14.796 1.00 84.56 131 ALA A C 1
ATOM 1044 O O . ALA A 1 131 ? -0.149 19.550 14.748 1.00 84.56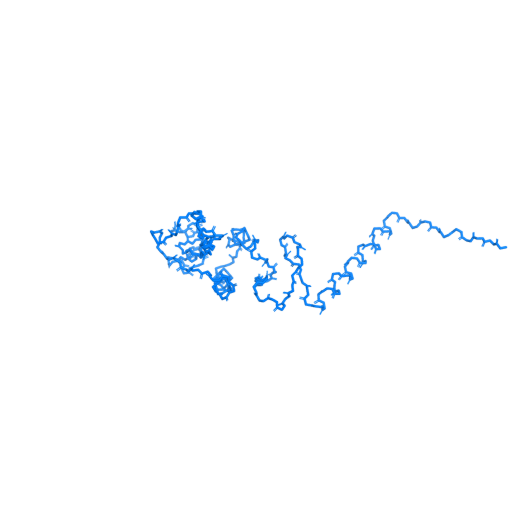 131 ALA A O 1
ATOM 1045 N N . GLY A 1 132 ? -1.663 18.055 14.059 1.00 82.94 132 GLY A N 1
ATOM 1046 C CA . GLY A 1 132 ? -0.806 17.378 13.079 1.00 82.94 132 GLY A CA 1
ATOM 1047 C C . GLY A 1 132 ? 0.185 16.360 13.659 1.00 82.94 132 GLY A C 1
ATOM 1048 O O . GLY A 1 132 ? 0.864 15.678 12.891 1.00 82.94 132 GLY A O 1
ATOM 1049 N N . GLY A 1 133 ? 0.254 16.213 14.987 1.00 86.00 133 GLY A N 1
ATOM 1050 C CA . GLY A 1 133 ? 1.038 15.162 15.649 1.00 86.00 133 GLY A CA 1
ATOM 1051 C C . GLY A 1 133 ? 0.428 13.771 15.450 1.00 86.00 133 GLY A C 1
ATOM 1052 O O . GLY A 1 133 ? -0.692 13.652 14.966 1.00 86.00 133 GLY A O 1
ATOM 1053 N N . ARG A 1 134 ? 1.129 12.698 15.835 1.00 89.50 134 ARG A N 1
ATOM 1054 C CA . ARG A 1 134 ? 0.572 11.331 15.774 1.00 89.50 134 ARG A CA 1
ATOM 1055 C C . ARG A 1 134 ? -0.600 11.177 16.741 1.00 89.50 134 ARG A C 1
ATOM 1057 O O . ARG A 1 134 ? -0.536 11.655 17.871 1.00 89.50 134 ARG A O 1
ATOM 1064 N N . CYS A 1 135 ? -1.654 10.481 16.316 1.00 89.69 135 CYS A N 1
ATOM 1065 C CA . CYS A 1 135 ? -2.754 10.118 17.207 1.00 89.69 135 CYS A CA 1
ATOM 1066 C C . CYS A 1 135 ? -2.219 9.269 18.371 1.00 89.69 135 CYS A C 1
ATOM 1068 O O . CYS A 1 135 ? -1.626 8.219 18.137 1.00 89.69 135 CYS A O 1
ATOM 1070 N N . SER A 1 136 ? -2.453 9.696 19.613 1.00 91.50 136 SER A N 1
ATOM 1071 C CA . SER A 1 136 ? -1.982 8.998 20.818 1.00 91.50 136 SER A CA 1
ATOM 1072 C C . SER A 1 136 ? -2.645 7.637 21.028 1.00 91.50 136 SER A C 1
ATOM 1074 O O . SER A 1 136 ? -2.041 6.754 21.627 1.00 91.50 136 SER A O 1
ATOM 1076 N N . HIS A 1 137 ? -3.866 7.445 20.520 1.00 89.75 137 HIS A N 1
ATOM 1077 C CA . HIS A 1 137 ? -4.583 6.181 20.670 1.00 89.75 137 HIS A CA 1
ATOM 1078 C C . HIS A 1 137 ? -4.006 5.070 19.787 1.00 89.75 137 HIS A C 1
ATOM 1080 O O . HIS A 1 137 ? -3.880 3.934 20.233 1.00 89.75 137 HIS A O 1
ATOM 1086 N N . CYS A 1 138 ? -3.654 5.394 18.542 1.00 88.88 138 CYS A N 1
ATOM 1087 C CA . CYS A 1 138 ? -3.207 4.404 17.565 1.00 88.88 138 CYS A CA 1
ATOM 1088 C C . CYS A 1 138 ? -1.734 4.545 17.163 1.00 88.88 138 CYS A C 1
ATOM 1090 O O . CYS A 1 138 ? -1.315 3.899 16.204 1.00 88.88 138 CYS A O 1
ATOM 1092 N N . ASP A 1 139 ? -0.984 5.450 17.805 1.00 88.12 139 ASP A N 1
ATOM 1093 C CA . ASP A 1 139 ? 0.378 5.871 17.426 1.00 88.12 139 ASP A CA 1
ATOM 1094 C C . ASP A 1 139 ? 0.501 6.196 15.921 1.00 88.12 139 ASP A C 1
ATOM 1096 O O . ASP A 1 139 ? 1.487 5.904 15.248 1.00 88.12 139 ASP A O 1
ATOM 1100 N N . GLY A 1 140 ? -0.574 6.733 15.342 1.00 85.19 140 GLY A N 1
ATOM 1101 C CA . GLY A 1 140 ? -0.666 6.978 13.905 1.00 85.19 140 GLY A CA 1
ATOM 1102 C C . GLY A 1 140 ? -0.574 5.735 13.010 1.00 85.19 140 GLY A C 1
ATOM 1103 O O . GLY A 1 140 ? -0.221 5.875 11.847 1.00 85.19 140 GLY A O 1
ATOM 1104 N N . ARG A 1 141 ? -0.891 4.525 13.484 1.00 85.06 141 ARG A N 1
ATOM 1105 C CA . ARG A 1 141 ? -0.913 3.285 12.671 1.00 85.06 141 ARG A CA 1
ATOM 1106 C C . ARG A 1 141 ? -2.326 2.788 12.392 1.00 85.06 141 ARG A C 1
ATOM 1108 O O . ARG A 1 141 ? -2.640 2.426 11.265 1.00 85.06 141 ARG A O 1
ATOM 1115 N N . GLY A 1 142 ? -3.179 2.845 13.404 1.00 89.56 142 GLY A N 1
ATOM 1116 C CA . GLY A 1 142 ? -4.557 2.372 13.350 1.00 89.56 142 GLY A CA 1
ATOM 1117 C C . GLY A 1 142 ? -4.854 1.344 14.441 1.00 89.56 142 GLY A C 1
ATOM 1118 O O . GLY A 1 142 ? -3.982 0.983 15.227 1.00 89.56 142 GLY A O 1
ATOM 1119 N N . THR A 1 143 ? -6.100 0.903 14.495 1.00 90.62 143 THR A N 1
ATOM 1120 C CA . THR A 1 143 ? -6.685 -0.001 15.489 1.00 90.62 143 THR A CA 1
ATOM 1121 C C . THR A 1 143 ? -7.620 -1.027 14.845 1.00 90.62 143 THR A C 1
ATOM 1123 O O . THR A 1 143 ? -8.177 -1.853 15.552 1.00 90.62 143 THR A O 1
ATOM 1126 N N . VAL A 1 144 ? -7.814 -0.979 13.523 1.00 92.19 144 VAL A N 1
ATOM 1127 C CA . VAL A 1 144 ? -8.634 -1.915 12.743 1.00 92.19 144 VAL A CA 1
ATOM 1128 C C . VAL A 1 144 ? -7.725 -2.781 11.882 1.00 92.19 144 VAL A C 1
ATOM 1130 O O . VAL A 1 144 ? -6.883 -2.286 11.132 1.00 92.19 144 VAL A O 1
ATOM 1133 N N . TRP A 1 145 ? -7.907 -4.090 11.941 1.00 93.25 145 TRP A N 1
ATOM 1134 C CA . TRP A 1 145 ? -7.102 -5.031 11.179 1.00 93.25 145 TRP A CA 1
ATOM 1135 C C . TRP A 1 145 ? -7.775 -5.395 9.861 1.00 93.25 145 TRP A C 1
ATOM 1137 O O . TRP A 1 145 ? -8.968 -5.676 9.827 1.00 93.25 145 TRP A O 1
ATOM 1147 N N . VAL A 1 146 ? -7.002 -5.413 8.780 1.00 94.94 146 VAL A N 1
ATOM 1148 C CA . VAL A 1 146 ? -7.386 -6.046 7.515 1.00 94.94 146 VAL A CA 1
ATOM 1149 C C . VAL A 1 146 ? -6.546 -7.306 7.387 1.00 94.94 146 VAL A C 1
ATOM 1151 O O . VAL A 1 146 ? -5.316 -7.227 7.404 1.00 94.94 146 VAL A O 1
ATOM 1154 N N . VAL A 1 147 ? -7.191 -8.466 7.329 1.00 94.75 147 VAL A N 1
ATOM 1155 C CA . VAL A 1 147 ? -6.508 -9.763 7.360 1.00 94.75 147 VAL A CA 1
ATOM 1156 C C . VAL A 1 147 ? -6.897 -10.621 6.171 1.00 94.75 147 VAL A C 1
ATOM 1158 O O . VAL A 1 147 ? -8.048 -10.615 5.754 1.00 94.75 147 VAL A O 1
ATOM 1161 N N . VAL A 1 148 ? -5.944 -11.387 5.652 1.00 94.81 148 VAL A N 1
ATOM 1162 C CA . VAL A 1 148 ? -6.199 -12.461 4.686 1.00 94.81 148 VAL A CA 1
ATOM 1163 C C . VAL A 1 148 ? -5.805 -13.764 5.360 1.00 94.81 148 VAL A C 1
ATOM 1165 O O . VAL A 1 148 ? -4.674 -13.894 5.836 1.00 94.81 148 VAL A O 1
ATOM 1168 N N . ARG A 1 149 ? -6.741 -14.709 5.439 1.00 92.56 149 ARG A N 1
ATOM 1169 C CA . ARG A 1 149 ? -6.514 -16.006 6.083 1.00 92.56 149 ARG A CA 1
ATOM 1170 C C . ARG A 1 149 ? -5.706 -16.933 5.181 1.00 92.56 149 ARG A C 1
ATOM 1172 O O . ARG A 1 149 ? -5.804 -16.862 3.957 1.00 92.56 149 ARG A O 1
ATOM 1179 N N . ALA A 1 150 ? -4.915 -17.801 5.798 1.00 88.25 150 ALA A N 1
ATOM 1180 C CA . ALA A 1 150 ? -4.362 -18.965 5.122 1.00 88.25 150 ALA A CA 1
ATOM 1181 C C . ALA A 1 150 ? -5.507 -19.882 4.666 1.00 88.25 150 ALA A C 1
ATOM 1183 O O . ALA A 1 150 ? -6.514 -19.977 5.371 1.00 88.25 150 ALA A O 1
ATOM 1184 N N . PRO A 1 151 ? -5.387 -20.535 3.497 1.00 81.75 151 PRO A N 1
ATOM 1185 C CA . PRO A 1 151 ? -6.328 -21.573 3.127 1.00 81.75 151 PRO A CA 1
ATOM 1186 C C . PRO A 1 151 ? -6.290 -22.671 4.190 1.00 81.75 151 PRO A C 1
ATOM 1188 O O . PRO A 1 151 ? -5.207 -23.090 4.605 1.00 81.75 151 PRO A O 1
ATOM 1191 N N . ASP A 1 152 ? -7.463 -23.141 4.606 1.00 73.88 152 ASP A N 1
ATOM 1192 C CA . ASP A 1 152 ? -7.573 -24.314 5.464 1.00 73.88 152 ASP A CA 1
ATOM 1193 C C . ASP A 1 152 ? -7.059 -25.521 4.671 1.00 73.88 152 ASP A C 1
ATOM 1195 O O . ASP A 1 152 ? -7.761 -26.079 3.826 1.00 73.88 152 ASP A O 1
ATOM 1199 N N . PHE A 1 153 ? -5.805 -25.912 4.891 1.00 59.34 153 PHE A N 1
ATOM 1200 C CA . PHE A 1 153 ? -5.322 -27.197 4.407 1.00 59.34 153 PHE A CA 1
ATOM 1201 C C . PHE A 1 153 ? -5.861 -28.262 5.363 1.00 59.34 153 PHE A C 1
ATOM 1203 O O . PHE A 1 153 ? -5.465 -28.263 6.532 1.00 59.34 153 PHE A O 1
ATOM 1210 N N . PRO A 1 154 ? -6.756 -29.170 4.930 1.00 52.94 154 PRO A N 1
A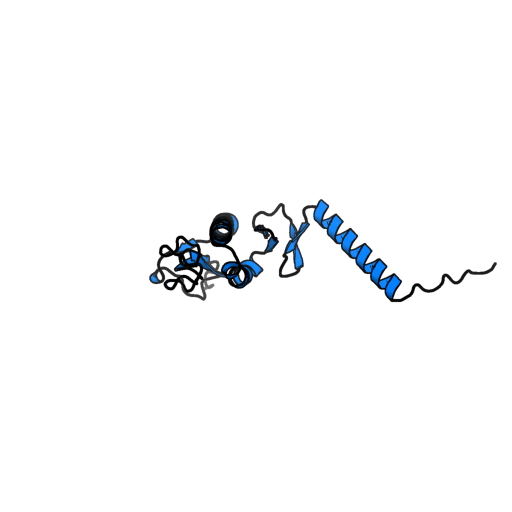TOM 1211 C CA . PRO A 1 154 ? -7.088 -30.311 5.761 1.00 52.94 154 PRO A CA 1
ATOM 1212 C C . PRO A 1 154 ? -5.792 -31.085 6.000 1.00 52.94 154 PRO A C 1
ATOM 1214 O O . PRO A 1 154 ? -5.126 -31.496 5.048 1.00 52.94 154 PRO A O 1
ATOM 1217 N N . HIS A 1 155 ? -5.414 -31.251 7.268 1.00 51.34 155 HIS A N 1
ATOM 1218 C CA . HIS A 1 155 ? -4.387 -32.214 7.630 1.00 51.34 155 HIS A CA 1
ATOM 1219 C C . HIS A 1 155 ? -4.841 -33.565 7.084 1.00 51.34 155 HIS A C 1
ATOM 1221 O O . HIS A 1 155 ? -5.862 -34.096 7.520 1.00 51.34 155 HIS A O 1
ATOM 1227 N N . SER A 1 156 ? -4.125 -34.076 6.083 1.00 49.06 156 SER A N 1
ATOM 1228 C CA . SER A 1 156 ? -4.281 -35.448 5.620 1.00 49.06 156 SER A CA 1
ATOM 1229 C C . SER A 1 156 ? -4.172 -36.358 6.842 1.00 49.06 156 SER A C 1
ATOM 1231 O O . SER A 1 156 ? -3.133 -36.363 7.505 1.00 49.06 156 SER A O 1
ATOM 1233 N N . ALA A 1 157 ? -5.281 -37.022 7.168 1.00 42.38 157 ALA A N 1
ATOM 1234 C CA . ALA A 1 157 ? -5.369 -38.024 8.222 1.00 42.38 157 ALA A CA 1
ATOM 1235 C C . ALA A 1 157 ? -4.519 -39.258 7.895 1.00 42.38 157 ALA A C 1
ATOM 1237 O O . ALA A 1 157 ? -4.363 -39.561 6.687 1.00 42.38 157 ALA A O 1
#

Mean predicted aligned error: 7.67 Å

Sequence (157 aa):
MVLSDEPEKSVDERLASIERGLEHLKAGLGVLGITPCSWCGIYYRRSDPGALFHCREFVCYNCVPQWWLDRSPELSADDRQRAERELRRWLVSHHHAEVIGKSGDLPEPDRLLMKLVTGCEQCDASGKTYAGGRCSHCDGRGTVWVVVRAPDFPHSA

Foldseek 3Di:
DDPDPDPDDDPVRVVVVVVVVVVVVQVVCVVVQWHAAPPPRDIDHNVQLQQWQDLVGTHGPVCVQVCCVVVQLVDALVSNLVSLVSVLCSCCVRQVKDKAQDPVPDDDPVFFPDKAAFAAPQSRRSLADPVRQGDPVCSSRHRMIITHTDPPDPDDD

Radius of gyration: 22.65 Å; Cα contacts (8 Å, |Δi|>4): 195; chains: 1; bounding box: 52×58×71 Å

Solvent-accessible surface area (backbone atoms only — not comparable to full-atom values): 9130 Å² total; per-residue (Å²): 136,81,83,76,78,72,78,79,71,50,72,64,58,50,50,55,49,50,53,54,52,51,52,51,52,52,52,54,37,44,76,73,39,32,47,50,20,76,82,79,60,56,70,40,53,67,88,42,76,60,49,46,49,80,72,103,49,38,34,28,67,90,50,41,60,62,48,49,67,68,45,51,72,75,42,53,45,68,57,28,38,52,48,50,54,52,50,51,51,49,38,38,76,58,57,69,32,46,79,43,72,50,80,88,75,57,75,61,74,90,50,41,73,41,76,40,66,36,44,32,84,95,36,70,32,32,29,29,40,98,86,69,45,65,19,84,90,37,72,30,52,30,62,26,36,43,34,23,66,45,80,86,72,77,77,82,126

Secondary structure (DSSP, 8-state):
-----PPPPPHHHHHHHHHHHHHHHHHHHHHTTEEE-TTT--EEETT-TTTEEEESEEEETTTHHHHHHHHTTTS-HHHHHHHHHHHHHHHHHHH--EEE-SGGGPPPGGGEEEEEEE--GGGTT--B-TTSSBPTTTTTT-SEEEEEEPP------